Protein AF-A0A9D3ZX48-F1 (afdb_monomer_lite)

Organism: NCBI:txid47602

Structure (mmCIF, N/CA/C/O backbone):
data_AF-A0A9D3ZX48-F1
#
_entry.id   AF-A0A9D3ZX48-F1
#
loop_
_atom_site.group_PDB
_atom_site.id
_atom_site.type_symbol
_atom_site.label_atom_id
_atom_site.label_alt_id
_atom_site.label_comp_id
_atom_site.label_asym_id
_atom_site.label_entity_id
_atom_site.label_seq_id
_atom_site.pdbx_PDB_ins_code
_atom_site.Cartn_x
_atom_site.Cartn_y
_atom_site.Cartn_z
_atom_site.occupancy
_atom_site.B_iso_or_equiv
_atom_site.auth_seq_id
_atom_site.auth_comp_id
_atom_site.auth_asym_id
_atom_site.auth_atom_id
_atom_site.pdbx_PDB_model_num
ATOM 1 N N . MET A 1 1 ? -5.779 -5.432 8.187 1.00 94.31 1 MET A N 1
ATOM 2 C CA . MET A 1 1 ? -4.386 -5.057 7.871 1.00 94.31 1 MET A CA 1
ATOM 3 C C . MET A 1 1 ? -3.755 -6.218 7.125 1.00 94.31 1 MET A C 1
ATOM 5 O O . MET A 1 1 ? -4.133 -7.349 7.403 1.00 94.31 1 MET A O 1
ATOM 9 N N . ALA A 1 2 ? -2.875 -5.954 6.169 1.00 96.50 2 ALA A N 1
ATOM 10 C CA . ALA A 1 2 ? -2.128 -6.969 5.436 1.00 96.50 2 ALA A CA 1
ATOM 11 C C . ALA A 1 2 ? -0.666 -6.533 5.330 1.00 96.50 2 ALA A C 1
ATOM 13 O O . ALA A 1 2 ? -0.393 -5.347 5.151 1.00 96.50 2 ALA A O 1
ATOM 14 N N . PHE A 1 3 ? 0.250 -7.490 5.451 1.00 97.69 3 PHE A N 1
ATOM 15 C CA . PHE A 1 3 ? 1.679 -7.281 5.264 1.00 97.69 3 PHE A CA 1
ATOM 16 C C . PHE A 1 3 ? 2.203 -8.321 4.276 1.00 97.69 3 PHE A C 1
ATOM 18 O O . PHE A 1 3 ? 1.965 -9.516 4.451 1.00 97.69 3 PHE A O 1
ATOM 25 N N . LEU A 1 4 ? 2.863 -7.850 3.222 1.00 97.06 4 LEU A N 1
ATOM 26 C CA . LEU A 1 4 ? 3.382 -8.652 2.121 1.00 97.06 4 LEU A CA 1
ATOM 27 C C . LEU A 1 4 ? 4.858 -8.309 1.910 1.00 97.06 4 LEU A C 1
ATOM 29 O O . LEU A 1 4 ? 5.240 -7.140 1.938 1.00 97.06 4 LEU A O 1
ATOM 33 N N . MET A 1 5 ? 5.666 -9.331 1.655 1.00 97.12 5 MET A N 1
ATOM 34 C CA . MET A 1 5 ? 7.096 -9.225 1.358 1.00 97.12 5 MET A CA 1
ATOM 35 C C . MET A 1 5 ? 7.399 -9.939 0.041 1.00 97.12 5 MET A C 1
ATOM 37 O O . MET A 1 5 ? 6.616 -10.791 -0.383 1.00 97.12 5 MET A O 1
ATOM 41 N N . GLU A 1 6 ? 8.533 -9.613 -0.581 1.00 96.38 6 GLU A N 1
ATOM 42 C CA . GLU A 1 6 ? 8.970 -10.178 -1.868 1.00 96.38 6 GLU A CA 1
ATOM 43 C C . GLU A 1 6 ? 7.898 -10.043 -2.957 1.00 96.38 6 GLU A C 1
ATOM 45 O O . GLU A 1 6 ? 7.600 -10.977 -3.707 1.00 96.38 6 GLU A O 1
ATOM 50 N N . THR A 1 7 ? 7.279 -8.863 -3.024 1.00 96.00 7 THR A N 1
ATOM 51 C CA . THR A 1 7 ? 6.154 -8.615 -3.929 1.00 96.00 7 THR A CA 1
ATOM 52 C C . THR A 1 7 ? 6.575 -8.594 -5.393 1.00 96.00 7 THR A C 1
ATOM 54 O O . THR A 1 7 ? 5.740 -8.877 -6.250 1.00 96.00 7 THR A O 1
ATOM 57 N N . LYS A 1 8 ? 7.848 -8.280 -5.691 1.00 96.50 8 LYS A N 1
ATOM 58 C CA . LYS A 1 8 ? 8.403 -8.190 -7.058 1.00 96.50 8 LYS A CA 1
ATOM 59 C C . LYS A 1 8 ? 7.591 -7.258 -7.967 1.00 96.50 8 LYS A C 1
ATOM 61 O O . LYS A 1 8 ? 7.495 -7.464 -9.176 1.00 96.50 8 LYS A O 1
ATOM 66 N N . ILE A 1 9 ? 6.954 -6.260 -7.362 1.00 96.06 9 ILE A N 1
ATOM 67 C CA . ILE A 1 9 ? 6.056 -5.303 -8.004 1.00 96.06 9 ILE A CA 1
ATOM 68 C C . ILE A 1 9 ? 6.565 -3.895 -7.686 1.00 96.06 9 ILE A C 1
ATOM 70 O O . ILE A 1 9 ? 6.988 -3.618 -6.563 1.00 96.06 9 ILE A O 1
ATOM 74 N N . ASP A 1 10 ? 6.527 -3.005 -8.675 1.00 95.25 10 ASP A N 1
ATOM 75 C CA . ASP A 1 10 ? 6.859 -1.593 -8.492 1.00 95.25 10 ASP A CA 1
ATOM 76 C C . ASP A 1 10 ? 5.834 -0.873 -7.597 1.00 95.25 10 ASP A C 1
ATOM 78 O O . ASP A 1 10 ? 4.666 -1.263 -7.505 1.00 95.25 10 ASP A O 1
ATOM 82 N N . GLU A 1 11 ? 6.255 0.219 -6.959 1.00 95.31 11 GLU A N 1
ATOM 83 C CA . GLU A 1 11 ? 5.434 0.968 -5.997 1.00 95.31 11 GLU A CA 1
ATOM 84 C C . GLU A 1 11 ? 4.075 1.411 -6.581 1.00 95.31 11 GLU A C 1
ATOM 86 O O . GLU A 1 11 ? 3.031 1.237 -5.949 1.00 95.31 11 GLU A O 1
ATOM 91 N N . LYS A 1 12 ? 4.051 1.896 -7.833 1.00 95.94 12 LYS A N 1
ATOM 92 C CA . LYS A 1 12 ? 2.852 2.472 -8.468 1.00 95.94 12 LYS A CA 1
ATOM 93 C C . LYS A 1 12 ? 1.828 1.392 -8.782 1.00 95.94 12 LYS A C 1
ATOM 95 O O . LYS A 1 12 ? 0.616 1.614 -8.702 1.00 95.94 12 LYS A O 1
ATOM 100 N N . ARG A 1 13 ? 2.294 0.212 -9.187 1.00 96.88 13 ARG A N 1
ATOM 101 C CA 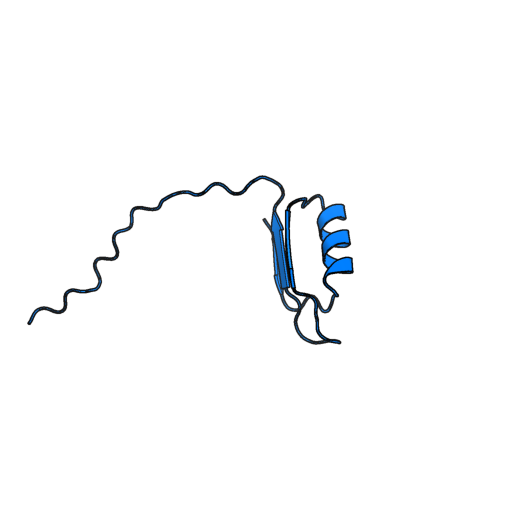. ARG A 1 13 ? 1.433 -0.945 -9.421 1.00 96.88 13 ARG A CA 1
ATOM 102 C C . ARG A 1 13 ? 0.935 -1.541 -8.110 1.00 96.88 13 ARG A C 1
ATOM 104 O O . ARG A 1 13 ? -0.242 -1.908 -8.054 1.00 96.88 13 ARG A O 1
ATOM 111 N N . MET A 1 14 ? 1.770 -1.598 -7.074 1.00 97.31 14 MET A N 1
ATOM 112 C CA . MET A 1 14 ? 1.354 -2.078 -5.756 1.00 97.31 14 MET A CA 1
ATOM 113 C C . MET A 1 14 ? 0.255 -1.194 -5.162 1.00 97.31 14 MET A C 1
ATOM 115 O O . MET A 1 14 ? -0.781 -1.714 -4.748 1.00 97.31 14 MET A O 1
ATOM 119 N N . GLU A 1 15 ? 0.401 0.131 -5.242 1.00 97.62 15 GLU A N 1
ATOM 120 C CA . GLU A 1 15 ? -0.624 1.074 -4.788 1.00 97.62 15 GLU A CA 1
ATOM 121 C C . GLU A 1 15 ? -1.978 0.810 -5.474 1.00 97.62 15 GLU A C 1
ATOM 123 O O . GLU A 1 15 ? -3.025 0.740 -4.823 1.00 97.62 15 GLU A O 1
ATOM 128 N N . LYS A 1 16 ? -1.977 0.611 -6.800 1.00 98.00 16 LYS A N 1
ATOM 129 C CA . LYS A 1 16 ? -3.201 0.305 -7.562 1.00 98.00 16 LYS A CA 1
ATOM 130 C C . LYS A 1 16 ? -3.841 -1.011 -7.124 1.00 98.00 16 LYS A C 1
ATOM 132 O O . LYS A 1 16 ? -5.065 -1.074 -7.010 1.00 98.00 16 LYS A O 1
ATOM 137 N N . ILE A 1 17 ? -3.042 -2.056 -6.905 1.00 97.25 17 ILE A N 1
ATOM 138 C CA . ILE A 1 17 ? -3.528 -3.362 -6.431 1.00 97.25 17 ILE A CA 1
ATOM 139 C C . ILE A 1 17 ? -4.148 -3.206 -5.043 1.00 97.25 17 ILE A C 1
ATOM 141 O O . ILE A 1 17 ? -5.295 -3.599 -4.831 1.00 97.25 17 ILE A O 1
ATOM 145 N N . ARG A 1 18 ? -3.432 -2.552 -4.128 1.00 97.31 18 ARG A N 1
ATOM 146 C CA . ARG A 1 18 ? -3.872 -2.295 -2.758 1.00 97.31 18 ARG A CA 1
ATOM 147 C C . ARG A 1 18 ? -5.215 -1.554 -2.723 1.00 97.31 18 ARG A C 1
ATOM 149 O O . ARG A 1 18 ? -6.152 -2.020 -2.068 1.00 97.31 18 ARG A O 1
ATOM 156 N N . ARG A 1 19 ? -5.356 -0.475 -3.506 1.00 96.94 19 ARG A N 1
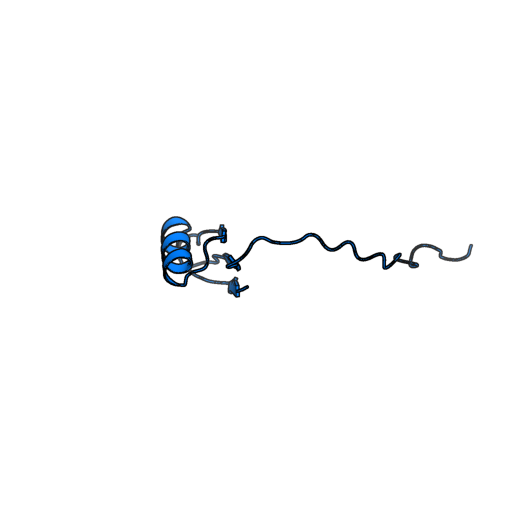ATOM 157 C CA . ARG A 1 19 ? -6.615 0.284 -3.644 1.00 96.94 19 ARG A CA 1
ATOM 158 C C . ARG A 1 19 ? -7.756 -0.571 -4.209 1.00 96.94 19 ARG A C 1
ATOM 160 O O . ARG A 1 19 ? -8.870 -0.500 -3.699 1.00 96.94 19 ARG A O 1
ATOM 167 N N . ARG A 1 20 ? -7.495 -1.424 -5.210 1.00 97.31 20 ARG A N 1
ATOM 168 C CA . ARG A 1 20 ? -8.501 -2.359 -5.766 1.00 97.31 20 ARG A CA 1
ATOM 169 C C . ARG A 1 20 ? -8.985 -3.393 -4.748 1.00 97.31 20 ARG A C 1
ATOM 171 O O . ARG A 1 20 ? -10.137 -3.803 -4.806 1.00 97.31 20 ARG A O 1
ATOM 178 N N . CYS A 1 21 ? -8.140 -3.776 -3.797 1.00 96.19 21 CYS A N 1
ATOM 179 C CA . CYS A 1 21 ? -8.505 -4.652 -2.683 1.00 96.19 21 CYS A CA 1
ATOM 180 C C . CYS A 1 21 ? -9.225 -3.914 -1.529 1.00 96.19 21 CYS A C 1
ATOM 182 O O . CYS A 1 21 ? -9.522 -4.518 -0.494 1.00 96.19 21 CYS A O 1
ATOM 184 N N . GLY A 1 22 ? -9.507 -2.615 -1.683 1.00 96.75 22 GLY A N 1
ATOM 185 C CA . GLY A 1 22 ? -10.185 -1.789 -0.682 1.00 96.75 22 GLY A CA 1
ATOM 186 C C . GLY A 1 22 ? -9.292 -1.352 0.480 1.00 96.75 22 GLY A C 1
ATOM 187 O O . GLY A 1 22 ? -9.806 -0.931 1.513 1.00 96.75 22 GLY A O 1
ATOM 188 N N . PHE A 1 23 ? -7.968 -1.471 0.350 1.00 97.25 23 PHE A N 1
ATOM 189 C CA . PHE A 1 23 ? -7.018 -0.924 1.316 1.00 97.25 23 PHE A CA 1
ATOM 190 C C . PHE A 1 23 ? -6.635 0.496 0.895 1.00 97.25 23 PHE A C 1
ATOM 192 O O . PHE A 1 23 ? -5.777 0.701 0.035 1.00 97.25 23 PHE A O 1
ATOM 199 N N . MET A 1 24 ? -7.292 1.492 1.485 1.00 95.81 24 MET A N 1
ATOM 200 C CA . MET A 1 24 ? -7.084 2.895 1.111 1.00 95.81 24 MET A CA 1
ATOM 201 C C . MET A 1 24 ? -5.720 3.424 1.555 1.00 95.81 24 MET A C 1
ATOM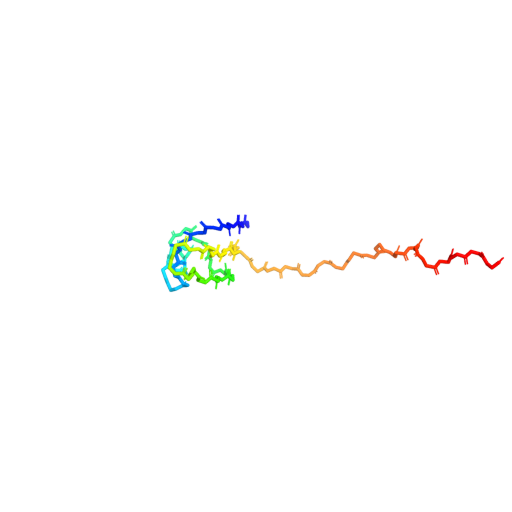 203 O O . MET A 1 24 ? -5.108 4.225 0.848 1.00 95.81 24 MET A O 1
ATOM 207 N N . HIS A 1 25 ? -5.189 2.895 2.654 1.00 96.25 25 HIS A N 1
ATOM 208 C CA . HIS A 1 25 ? -3.929 3.330 3.234 1.00 96.25 25 HIS A CA 1
ATOM 209 C C . HIS A 1 25 ? -2.877 2.226 3.146 1.00 96.25 25 HIS A C 1
ATOM 211 O O . HIS A 1 25 ? -3.196 1.030 3.113 1.00 96.25 25 HIS A O 1
ATOM 217 N N . GLY A 1 26 ? -1.617 2.633 3.092 1.00 95.62 26 GLY A N 1
ATOM 218 C CA . GLY A 1 26 ? -0.511 1.701 3.034 1.00 95.62 26 GLY A CA 1
ATOM 219 C C . GLY A 1 26 ? 0.838 2.367 2.833 1.00 95.62 26 GLY A C 1
ATOM 220 O O . GLY A 1 26 ? 0.911 3.543 2.485 1.00 95.62 26 GLY A O 1
ATOM 221 N N . ILE A 1 27 ? 1.885 1.577 3.042 1.00 96.62 27 ILE A N 1
ATOM 222 C CA . ILE A 1 27 ? 3.271 1.893 2.707 1.00 96.62 27 ILE A CA 1
ATOM 223 C C . ILE A 1 27 ? 3.720 0.832 1.710 1.00 96.62 27 ILE A C 1
ATOM 225 O O . ILE A 1 27 ? 3.695 -0.362 2.015 1.00 96.62 27 ILE A O 1
ATOM 229 N N . ASP A 1 28 ? 4.117 1.284 0.529 1.00 97.06 28 ASP A N 1
ATOM 230 C CA . ASP A 1 28 ? 4.522 0.435 -0.581 1.00 97.06 28 ASP A CA 1
ATOM 231 C C . ASP A 1 28 ? 5.993 0.741 -0.892 1.00 97.06 28 ASP A C 1
ATOM 233 O O . ASP A 1 28 ? 6.344 1.879 -1.190 1.00 97.06 28 ASP A O 1
ATOM 237 N N . VAL A 1 29 ? 6.860 -0.267 -0.801 1.00 96.81 29 VAL A N 1
ATOM 238 C CA . VAL A 1 29 ? 8.258 -0.189 -1.242 1.00 96.81 29 VAL A CA 1
ATOM 239 C C . VAL A 1 29 ? 8.362 -1.020 -2.510 1.00 96.81 29 VAL A C 1
ATOM 241 O O . VAL A 1 29 ? 8.126 -2.230 -2.477 1.00 96.81 29 VAL A O 1
ATOM 244 N N . GLY A 1 30 ? 8.665 -0.365 -3.630 1.00 96.25 30 GLY A N 1
ATOM 245 C CA . GLY A 1 30 ? 8.794 -1.025 -4.926 1.00 96.25 30 GLY A CA 1
ATOM 246 C C . GLY A 1 30 ? 9.949 -2.026 -4.961 1.00 96.25 30 GLY A C 1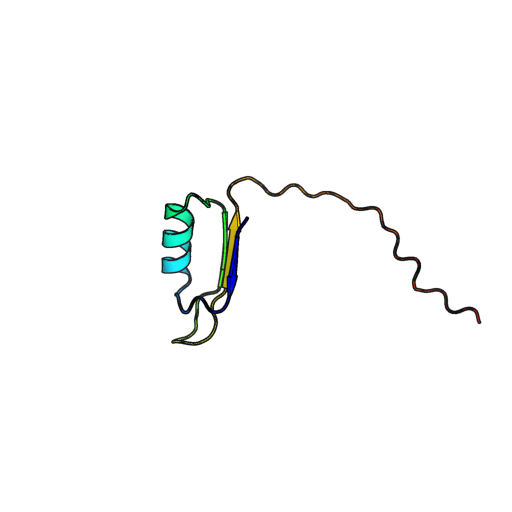
ATOM 247 O O . GLY A 1 30 ? 10.959 -1.861 -4.279 1.00 96.25 30 GLY A O 1
ATOM 248 N N . ALA A 1 31 ? 9.798 -3.070 -5.769 1.00 96.50 31 ALA A N 1
ATOM 249 C CA . ALA A 1 31 ? 10.890 -3.988 -6.065 1.00 96.50 31 ALA A CA 1
ATOM 250 C C . ALA A 1 31 ? 11.920 -3.364 -7.020 1.00 96.50 31 ALA A C 1
ATOM 252 O O . ALA A 1 31 ? 11.566 -2.594 -7.917 1.00 96.50 31 ALA A O 1
ATOM 253 N N . GLU A 1 32 ? 13.182 -3.771 -6.879 1.00 94.25 32 GLU A N 1
ATOM 254 C CA . GLU A 1 32 ? 14.240 -3.472 -7.843 1.00 94.25 32 GLU A CA 1
ATOM 255 C C . GLU A 1 32 ? 14.447 -4.698 -8.746 1.00 94.25 32 GLU A C 1
ATOM 257 O O . GLU A 1 32 ? 14.965 -5.743 -8.332 1.00 94.25 32 GLU A O 1
ATOM 262 N N . GLY A 1 33 ? 13.956 -4.611 -9.986 1.00 90.31 33 GLY A N 1
ATOM 263 C CA . GLY A 1 33 ? 13.891 -5.757 -10.893 1.00 90.31 33 GLY A CA 1
ATOM 264 C C . GLY A 1 33 ? 13.033 -6.889 -10.313 1.00 90.31 33 GLY A C 1
ATOM 265 O O . GLY A 1 33 ? 11.834 -6.723 -10.107 1.00 90.31 33 GLY A O 1
ATOM 266 N N . PHE A 1 34 ? 13.647 -8.046 -10.044 1.00 86.44 34 PHE A N 1
ATOM 267 C CA . PHE A 1 34 ? 12.981 -9.227 -9.469 1.00 86.44 34 PHE A CA 1
ATOM 268 C C . PHE A 1 34 ? 13.235 -9.421 -7.966 1.00 86.44 34 PHE A C 1
ATOM 270 O O . PHE A 1 34 ? 12.901 -10.481 -7.431 1.00 86.44 34 PHE A O 1
ATOM 277 N N . ARG A 1 35 ? 13.868 -8.453 -7.291 1.00 93.06 35 ARG A N 1
ATOM 278 C CA . ARG A 1 35 ? 14.293 -8.590 -5.893 1.00 93.06 35 ARG A CA 1
ATOM 279 C C . ARG A 1 35 ? 13.470 -7.688 -4.981 1.00 93.06 35 ARG A C 1
ATOM 281 O O . ARG A 1 35 ? 13.322 -6.495 -5.252 1.00 93.06 35 ARG A O 1
ATOM 288 N N . GLY A 1 36 ? 12.992 -8.258 -3.877 1.00 95.38 36 GLY A N 1
ATOM 289 C CA . GLY A 1 36 ? 12.349 -7.514 -2.808 1.00 95.38 36 GLY A CA 1
ATOM 290 C C . GLY A 1 36 ? 10.950 -7.017 -3.159 1.00 95.38 36 GLY A C 1
ATOM 291 O O . GLY A 1 36 ? 10.170 -7.661 -3.868 1.00 95.38 36 GLY A O 1
ATOM 292 N N . GLY A 1 37 ? 10.636 -5.849 -2.609 1.00 96.62 37 GLY A N 1
ATOM 293 C CA . GLY A 1 37 ? 9.306 -5.261 -2.616 1.00 96.62 37 GLY A CA 1
ATOM 294 C C . GLY A 1 37 ? 8.526 -5.616 -1.351 1.00 96.62 37 GLY A C 1
ATOM 295 O O . GLY A 1 37 ? 8.480 -6.773 -0.928 1.00 96.62 37 GLY A O 1
ATOM 296 N N . ILE A 1 38 ? 7.921 -4.605 -0.733 1.00 97.44 38 ILE A N 1
ATOM 297 C CA . ILE A 1 38 ? 7.162 -4.718 0.518 1.00 97.44 38 ILE A CA 1
ATOM 298 C C . ILE A 1 38 ? 5.864 -3.930 0.368 1.00 97.44 38 ILE A C 1
ATOM 300 O O . ILE A 1 38 ? 5.840 -2.867 -0.247 1.00 97.44 38 ILE A O 1
ATOM 304 N N . CYS A 1 39 ? 4.780 -4.443 0.940 1.00 97.50 39 CYS A N 1
ATOM 305 C CA . CYS A 1 39 ? 3.518 -3.724 1.049 1.00 97.50 39 CYS A CA 1
ATOM 306 C C . CYS A 1 39 ? 2.943 -3.914 2.451 1.00 97.50 39 CYS A C 1
ATOM 308 O O . CYS A 1 39 ? 2.692 -5.041 2.881 1.00 97.50 39 CYS A O 1
ATOM 310 N N . LEU A 1 40 ? 2.700 -2.808 3.148 1.00 97.81 40 LEU A N 1
ATOM 311 C CA . LEU A 1 40 ? 1.879 -2.771 4.348 1.00 97.81 40 LEU A CA 1
ATOM 312 C C . LEU A 1 40 ? 0.580 -2.037 4.026 1.00 97.81 40 LEU A C 1
ATOM 314 O O . LEU A 1 40 ? 0.624 -0.901 3.576 1.00 97.81 40 LEU A O 1
ATOM 318 N N . ALA A 1 41 ? -0.571 -2.659 4.271 1.00 97.44 41 ALA A N 1
ATOM 319 C CA . ALA A 1 41 ? -1.869 -2.152 3.836 1.00 97.44 41 ALA A CA 1
ATOM 320 C C . ALA A 1 41 ? -2.928 -2.202 4.945 1.00 97.44 41 ALA A C 1
ATOM 322 O O . ALA A 1 41 ? -3.068 -3.201 5.662 1.00 97.44 41 ALA A O 1
ATOM 323 N N . TRP A 1 42 ? -3.742 -1.153 5.062 1.00 97.19 42 TRP A N 1
ATOM 324 C CA . TRP A 1 42 ? -4.850 -1.095 6.019 1.00 97.19 42 TRP A CA 1
ATOM 325 C C . TRP A 1 42 ? -6.061 -0.326 5.468 1.00 97.19 42 TRP A C 1
ATOM 327 O O . TRP A 1 42 ? -5.958 0.458 4.524 1.00 97.19 42 TRP A O 1
ATOM 337 N N . LYS A 1 43 ? -7.251 -0.654 5.990 1.00 94.94 43 LYS A N 1
ATOM 338 C CA . LYS A 1 43 ? -8.538 -0.145 5.479 1.00 94.94 43 LYS A CA 1
ATOM 339 C C . LYS A 1 43 ? -9.042 1.089 6.227 1.00 94.94 43 LYS A C 1
ATOM 341 O O . LYS A 1 43 ? -9.674 1.933 5.615 1.00 94.94 43 LYS A O 1
ATOM 346 N N . THR A 1 44 ? -8.787 1.158 7.528 1.00 92.75 44 THR A N 1
ATOM 347 C CA . THR A 1 44 ? -9.284 2.188 8.452 1.00 92.75 44 THR A CA 1
ATOM 348 C C . THR A 1 44 ? -8.109 2.879 9.117 1.00 92.75 44 THR A C 1
ATOM 350 O O . THR A 1 44 ? -7.082 2.233 9.291 1.00 92.75 44 THR A O 1
ATOM 353 N N . GLU A 1 45 ? -8.270 4.126 9.547 1.00 89.62 45 GLU A N 1
ATOM 354 C CA . GLU A 1 45 ? -7.233 4.867 10.274 1.00 89.62 45 GLU A CA 1
ATOM 355 C C . GLU A 1 45 ? -6.570 4.046 11.393 1.00 89.62 45 GLU A C 1
ATOM 357 O O . GLU A 1 45 ? -7.210 3.225 12.060 1.00 89.62 45 GLU A O 1
ATOM 362 N N . ILE A 1 46 ? -5.267 4.263 11.580 1.00 87.19 46 ILE A N 1
ATOM 363 C CA . ILE A 1 46 ? -4.497 3.620 12.647 1.00 87.19 46 ILE A CA 1
ATOM 364 C C . ILE A 1 46 ? -4.687 4.433 13.926 1.00 87.19 46 ILE A C 1
ATOM 366 O O . ILE A 1 46 ? -4.415 5.632 13.953 1.00 87.19 46 ILE A O 1
ATOM 370 N N . THR A 1 47 ? -5.113 3.775 15.002 1.00 87.94 47 THR A N 1
ATOM 371 C CA . THR A 1 47 ? -5.144 4.367 16.339 1.00 87.94 47 THR A CA 1
ATOM 372 C C . THR A 1 47 ? -3.836 4.084 17.067 1.00 87.94 47 THR A C 1
ATOM 374 O O . THR A 1 47 ? -3.356 2.950 17.111 1.00 87.94 47 THR A O 1
ATOM 377 N N . TYR A 1 48 ? -3.251 5.123 17.658 1.00 85.88 48 TYR A N 1
ATOM 378 C CA . TYR A 1 48 ? -2.172 4.944 18.618 1.00 85.88 48 TYR A CA 1
ATOM 379 C C . TYR A 1 48 ? -2.771 4.464 19.939 1.00 85.88 48 TYR A C 1
ATOM 381 O O . TYR A 1 48 ? -3.657 5.109 20.499 1.00 85.88 48 TYR A O 1
ATOM 389 N N . VAL A 1 49 ? -2.291 3.323 20.426 1.00 85.56 49 VAL A N 1
ATOM 390 C CA . VAL A 1 49 ? -2.625 2.817 21.755 1.00 85.56 49 VAL A CA 1
ATOM 391 C C . VAL A 1 49 ? -1.335 2.795 22.554 1.00 85.56 49 VAL A C 1
ATOM 393 O O . VAL A 1 49 ? -0.434 2.004 22.272 1.00 85.56 49 VAL A O 1
ATOM 396 N N . GLU A 1 50 ? -1.243 3.687 23.537 1.00 83.62 50 GLU A N 1
ATOM 397 C CA . GLU A 1 50 ? -0.118 3.708 24.458 1.00 83.62 50 GLU A CA 1
ATOM 398 C C . GLU A 1 50 ? -0.181 2.481 25.366 1.00 83.62 50 GLU A C 1
ATOM 400 O O . GLU A 1 50 ? -1.174 2.236 26.051 1.00 83.62 50 GLU A O 1
ATOM 405 N N . ASN A 1 51 ? 0.886 1.691 25.358 1.00 78.00 51 ASN A N 1
ATOM 406 C CA . ASN A 1 51 ? 0.989 0.498 26.180 1.00 78.00 51 ASN A CA 1
ATOM 407 C C . ASN A 1 51 ? 2.006 0.781 27.290 1.00 78.00 51 ASN A C 1
ATOM 409 O O . ASN A 1 51 ? 3.209 0.772 27.041 1.00 78.00 51 ASN A O 1
ATOM 413 N N . GLN A 1 52 ? 1.541 1.034 28.519 1.00 69.12 52 GLN A N 1
ATOM 414 C CA . GLN A 1 52 ? 2.392 1.361 29.678 1.00 69.12 52 GLN A CA 1
ATOM 415 C C . GLN A 1 52 ? 3.181 0.159 30.240 1.00 69.12 52 GLN A C 1
ATOM 417 O O . GLN A 1 52 ? 3.432 0.074 31.443 1.00 69.12 52 GLN A O 1
ATOM 422 N N . ARG A 1 53 ? 3.615 -0.791 29.401 1.00 69.06 53 ARG A N 1
ATOM 423 C CA . ARG A 1 53 ? 4.544 -1.836 29.850 1.00 69.06 53 ARG A CA 1
ATOM 424 C C . ARG A 1 53 ? 5.930 -1.226 30.029 1.00 69.06 53 ARG A C 1
ATOM 426 O O . ARG A 1 53 ? 6.756 -1.226 29.123 1.00 69.06 53 ARG A O 1
ATOM 433 N N . ARG A 1 54 ? 6.144 -0.686 31.228 1.00 63.12 54 ARG A N 1
ATOM 434 C CA . ARG A 1 54 ? 7.431 -0.257 31.767 1.00 63.12 54 ARG A CA 1
ATOM 435 C C . ARG A 1 54 ? 8.431 -1.403 31.590 1.00 63.12 54 ARG A C 1
ATOM 437 O O . ARG A 1 54 ? 8.246 -2.476 32.156 1.00 63.12 54 ARG A O 1
ATOM 444 N N . ILE A 1 55 ? 9.455 -1.194 30.765 1.00 63.00 55 ILE A N 1
ATOM 445 C CA . ILE A 1 55 ? 10.563 -2.140 30.606 1.00 63.00 55 ILE A CA 1
ATOM 446 C C . ILE A 1 55 ? 11.412 -2.051 31.881 1.00 63.00 55 ILE A C 1
ATOM 448 O O . ILE A 1 55 ? 12.279 -1.193 32.004 1.00 63.00 55 ILE A O 1
ATOM 452 N N . GLU A 1 56 ? 11.135 -2.913 32.858 1.00 61.25 56 GLU A N 1
ATOM 453 C CA . GLU A 1 56 ? 11.971 -3.120 34.051 1.00 61.25 56 GLU A CA 1
ATOM 454 C C . GLU A 1 56 ? 13.171 -4.030 33.737 1.00 61.25 56 GLU A C 1
ATOM 456 O O . GLU A 1 56 ? 13.338 -5.081 34.341 1.00 61.25 56 GLU A O 1
ATOM 461 N N . T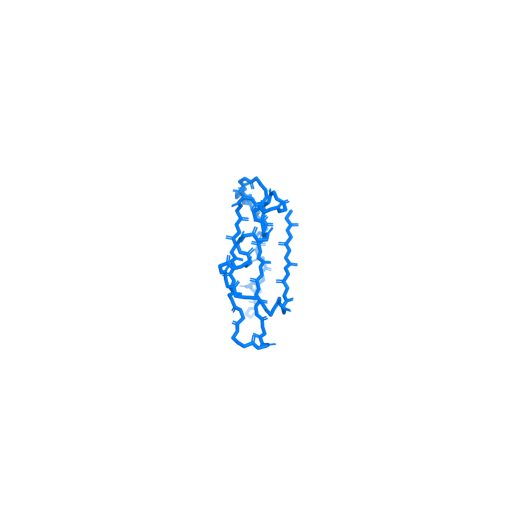RP A 1 57 ? 14.013 -3.653 32.771 1.00 58.75 57 TRP A N 1
ATOM 462 C CA . TRP A 1 57 ? 15.203 -4.442 32.408 1.00 58.75 57 TRP A CA 1
ATOM 463 C C . TRP A 1 57 ? 16.485 -3.607 32.299 1.00 58.75 57 TRP A C 1
ATOM 465 O O . TRP A 1 57 ? 17.298 -3.843 31.414 1.00 58.75 57 TRP A O 1
ATOM 475 N N . GLN A 1 58 ? 16.686 -2.623 33.185 1.00 60.50 58 GLN A N 1
ATOM 476 C CA . GLN A 1 58 ? 17.963 -1.886 33.276 1.00 60.50 58 GLN A CA 1
ATOM 477 C C . GLN A 1 58 ? 18.383 -1.545 34.718 1.00 60.50 58 GLN A C 1
ATOM 479 O O . GLN A 1 58 ? 18.808 -0.431 35.011 1.00 60.50 58 GLN A O 1
ATOM 484 N N . ARG A 1 59 ? 18.272 -2.498 35.647 1.00 58.41 59 ARG A N 1
ATOM 485 C CA . ARG A 1 59 ? 19.056 -2.456 36.892 1.00 58.41 59 ARG A CA 1
ATOM 486 C C . ARG A 1 59 ? 19.740 -3.801 37.083 1.00 58.41 59 ARG A C 1
ATOM 488 O O . ARG A 1 59 ? 19.152 -4.715 37.650 1.00 58.41 59 ARG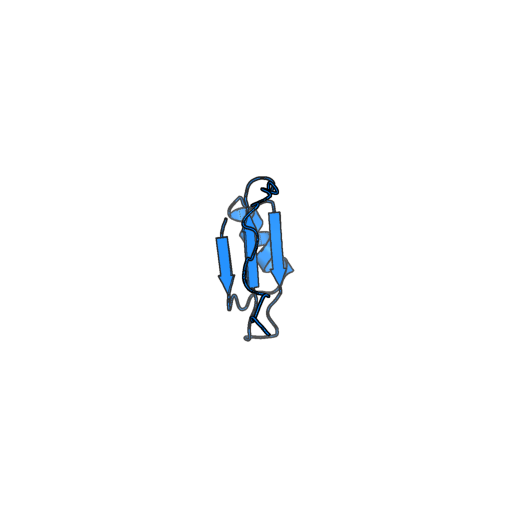 A O 1
ATOM 495 N N . GLU A 1 60 ? 20.962 -3.913 36.577 1.00 66.12 60 GLU A N 1
ATOM 496 C CA . GLU A 1 60 ? 21.941 -4.811 37.189 1.00 66.12 60 GLU A CA 1
ATOM 497 C C . GLU A 1 60 ? 22.245 -4.258 38.593 1.00 66.12 60 GLU A C 1
ATOM 499 O O . GLU A 1 60 ? 22.437 -3.046 38.721 1.00 66.12 60 GLU A O 1
ATOM 504 N N . PRO A 1 61 ? 22.175 -5.072 39.660 1.00 70.44 61 PRO A N 1
ATOM 505 C CA . PRO A 1 61 ? 22.639 -4.652 40.975 1.00 70.44 61 PRO A CA 1
ATOM 506 C C . PRO A 1 61 ? 24.173 -4.595 40.983 1.00 70.44 61 PRO A C 1
ATOM 508 O O . PRO A 1 61 ? 24.815 -5.540 40.520 1.00 70.44 61 PRO A O 1
ATOM 511 N N . ASP A 1 62 ? 24.707 -3.482 41.492 1.00 69.06 62 ASP A N 1
ATOM 512 C CA . ASP A 1 62 ? 26.142 -3.238 41.714 1.00 69.06 62 ASP A CA 1
ATOM 513 C C . ASP A 1 62 ? 26.789 -4.281 42.646 1.00 69.06 62 ASP A C 1
ATOM 515 O O . ASP A 1 62 ? 26.131 -4.690 43.638 1.00 69.06 62 ASP A O 1
#

Foldseek 3Di:
DDKDKQPQAAQVVVCVVLVVVQFPDWDWDGDDHNGMIIIDTHNDDDDDDDDPPPPPPPDDDD

Sequence (62 aa):
MAFLMETKIDEKRMEKIRRRCGFMHGIDVGAEGFRGGICLAWKTEITYVENQRRIEWQREPD

Radius of gyration: 17.85 Å; chains: 1; bounding box: 36×15×53 Å

Secondary structure (DSSP, 8-state):
-EEEE-----HHHHHHHHHHTT--EEEEE--BTTB--EEEEESS-PPP--------------

pLDDT: mean 89.22, std 12.29, range [58.41, 98.0]